Protein AF-A0A6G2D7B3-F1 (afdb_monomer)

InterPro domains:
  IPR013783 Immunoglobulin-like fold [G3DSA:2.60.40.10] (11-76)
  IPR041033 SpaA-like, prealbumin fold domain subgroup 1 [PF17802] (13-75)

pLDDT: mean 95.02, std 4.97, range [69.19, 98.25]

Radius of gyration: 16.49 Å; Cα contacts (8 Å, |Δi|>4): 132; chains: 1; bounding box: 39×19×55 Å

Solvent-accessible surface area (backbone atoms only — not comparable to full-atom values): 4784 Å² total; per-residue (Å²): 139,87,86,84,86,87,83,86,86,71,58,67,47,68,50,83,48,70,41,53,42,94,86,76,68,43,57,37,57,70,54,68,31,39,39,27,32,75,55,95,93,40,80,43,73,38,65,56,98,88,37,72,44,70,45,51,20,34,84,74,2,36,37,69,52,71,74,41,60,76,76,75,72,43,80,84

Mean predicted aligned error: 3.95 Å

Structure (mmCIF, N/CA/C/O backbone):
data_AF-A0A6G2D7B3-F1
#
_entry.id   AF-A0A6G2D7B3-F1
#
loop_
_atom_site.group_PDB
_atom_site.id
_atom_site.type_symbol
_atom_site.label_atom_id
_atom_site.label_alt_id
_atom_site.label_comp_id
_atom_site.label_asym_id
_atom_site.label_entity_id
_atom_site.label_seq_id
_atom_site.pdbx_PDB_ins_code
_atom_site.Cartn_x
_atom_site.Cartn_y
_atom_site.Cartn_z
_atom_site.occupancy
_atom_site.B_iso_or_equiv
_atom_site.auth_seq_id
_atom_site.auth_comp_id
_atom_site.auth_asym_id
_atom_site.auth_atom_id
_atom_site.pdbx_PDB_model_num
ATOM 1 N N . VAL A 1 1 ? -24.651 -1.476 39.314 1.00 69.19 1 VAL A N 1
ATOM 2 C CA . VAL A 1 1 ? -23.653 -0.713 38.528 1.00 69.19 1 VAL A CA 1
ATOM 3 C C . VAL A 1 1 ? -23.871 -1.046 37.065 1.00 69.19 1 VAL A C 1
ATOM 5 O O . VAL A 1 1 ? -23.913 -2.225 36.743 1.00 69.19 1 VAL A O 1
ATOM 8 N N . THR A 1 2 ? -24.074 -0.048 36.210 1.00 71.81 2 THR A N 1
ATOM 9 C CA . THR A 1 2 ? -24.193 -0.217 34.752 1.00 71.81 2 THR A CA 1
ATOM 10 C C . THR A 1 2 ? -22.920 0.291 34.094 1.00 71.81 2 THR A C 1
ATOM 12 O O . THR A 1 2 ? -22.501 1.415 34.359 1.00 71.81 2 THR A O 1
ATOM 15 N N . ILE A 1 3 ? -22.297 -0.545 33.267 1.00 83.44 3 ILE A N 1
ATOM 16 C CA . ILE A 1 3 ? -21.106 -0.197 32.488 1.00 83.44 3 ILE A CA 1
ATOM 17 C C . ILE A 1 3 ? -21.563 0.077 31.055 1.00 83.44 3 ILE A C 1
ATOM 19 O O . ILE A 1 3 ? -22.248 -0.756 30.464 1.00 83.44 3 ILE A O 1
ATOM 23 N N . THR A 1 4 ? -21.168 1.224 30.503 1.00 85.81 4 THR A N 1
ATOM 24 C CA . THR A 1 4 ? -21.425 1.593 29.105 1.00 85.81 4 THR A CA 1
ATOM 25 C C . THR A 1 4 ? -20.098 1.664 28.365 1.00 85.81 4 THR A C 1
ATOM 27 O O . THR A 1 4 ? -19.202 2.399 28.772 1.00 85.81 4 THR A O 1
ATOM 30 N N . VAL A 1 5 ? -19.980 0.914 27.270 1.00 89.19 5 VAL A N 1
ATOM 31 C CA . VAL A 1 5 ? -18.836 0.974 26.352 1.00 89.19 5 VAL A CA 1
ATOM 32 C C . VAL A 1 5 ? -19.289 1.677 25.078 1.00 89.19 5 VAL A C 1
ATOM 34 O O . VAL A 1 5 ? -20.325 1.329 24.513 1.00 89.19 5 VAL A O 1
ATOM 37 N N . VAL A 1 6 ? -18.517 2.662 24.626 1.00 90.25 6 VAL A N 1
ATOM 38 C CA . VAL A 1 6 ? -18.773 3.405 23.388 1.00 90.25 6 VAL A CA 1
ATOM 39 C C . VAL A 1 6 ? -17.575 3.226 22.468 1.00 90.25 6 VAL A C 1
ATOM 41 O O . VAL A 1 6 ? -16.449 3.515 22.860 1.00 90.25 6 VAL A O 1
ATOM 44 N N . ASN A 1 7 ? -17.829 2.772 21.242 1.00 89.50 7 ASN A N 1
ATOM 45 C CA . ASN A 1 7 ? -16.819 2.641 20.194 1.00 89.50 7 ASN A CA 1
ATOM 46 C C . ASN A 1 7 ? -17.053 3.682 19.098 1.00 89.50 7 ASN A C 1
ATOM 48 O O . ASN A 1 7 ? -18.189 4.090 18.848 1.00 89.50 7 ASN A O 1
ATOM 52 N N . GLN A 1 8 ? -15.983 4.076 18.410 1.00 89.81 8 GLN A N 1
ATOM 53 C CA . GLN A 1 8 ? -16.063 4.971 17.260 1.00 89.81 8 GLN A CA 1
ATOM 54 C C . GLN A 1 8 ? -16.095 4.174 15.958 1.00 89.81 8 GLN A C 1
ATOM 56 O O . GLN A 1 8 ? -15.266 3.297 15.729 1.00 89.81 8 GLN A O 1
ATOM 61 N N . LYS A 1 9 ? -17.046 4.505 15.082 1.00 91.44 9 LYS A N 1
ATOM 62 C CA . LYS A 1 9 ? -17.065 3.998 13.711 1.00 91.44 9 LYS A CA 1
ATOM 63 C C . LYS A 1 9 ? -16.148 4.868 12.856 1.00 91.44 9 LYS A C 1
ATOM 65 O O . LYS A 1 9 ? -16.463 6.032 12.619 1.00 91.44 9 LYS A O 1
ATOM 70 N N . LEU A 1 10 ? -15.044 4.296 12.386 1.00 92.69 10 LEU A N 1
ATOM 71 C CA . LEU A 1 10 ? -14.098 5.005 11.531 1.00 92.69 10 LEU A CA 1
ATOM 72 C C . LEU A 1 10 ? -14.600 5.073 10.073 1.00 92.69 10 LEU A C 1
ATOM 74 O O . LEU A 1 10 ? -15.184 4.101 9.576 1.00 92.69 10 LEU A O 1
ATOM 78 N N . PRO A 1 11 ? -14.389 6.201 9.367 1.00 95.31 11 PRO A N 1
ATOM 79 C CA . PRO A 1 11 ? -14.596 6.287 7.924 1.00 95.31 11 PRO A CA 1
ATOM 80 C C . PRO A 1 11 ? -13.657 5.350 7.159 1.00 95.31 11 PRO A C 1
ATOM 82 O O . PRO A 1 11 ? -12.647 4.892 7.696 1.00 95.31 11 PRO A O 1
ATOM 85 N N . ARG A 1 12 ? -13.979 5.094 5.886 1.00 96.12 12 ARG A N 1
ATOM 86 C CA . ARG A 1 12 ? -13.178 4.248 4.993 1.00 96.12 12 ARG A CA 1
ATOM 87 C C . ARG A 1 12 ? -12.740 4.999 3.747 1.00 96.12 12 ARG A C 1
ATOM 89 O O . ARG A 1 12 ? -13.476 5.851 3.256 1.00 96.12 12 ARG A O 1
ATOM 96 N N . GLY A 1 13 ? -11.557 4.662 3.249 1.00 95.44 13 GLY A N 1
ATOM 97 C CA . GLY A 1 13 ? -10.941 5.283 2.085 1.00 95.44 13 GLY A CA 1
ATOM 98 C C . GLY A 1 13 ? -10.254 4.277 1.168 1.00 95.44 13 GLY A C 1
ATOM 99 O O . GLY A 1 13 ? -10.103 3.098 1.497 1.00 95.44 13 GLY A O 1
ATOM 100 N N . ASN A 1 14 ? -9.840 4.783 0.008 1.00 96.88 14 ASN A N 1
ATOM 101 C CA . ASN A 1 14 ? -9.134 4.038 -1.027 1.00 96.88 14 ASN A CA 1
ATOM 102 C C . ASN A 1 14 ? -7.856 4.793 -1.401 1.00 96.88 14 ASN A C 1
ATOM 104 O O . ASN A 1 14 ? -7.835 6.024 -1.343 1.00 96.88 14 ASN A O 1
ATOM 108 N N . VAL A 1 15 ? -6.829 4.069 -1.840 1.00 97.44 15 VAL A N 1
ATOM 109 C CA . VAL A 1 15 ? -5.588 4.647 -2.363 1.00 97.44 15 VAL A CA 1
ATOM 110 C C . VAL A 1 15 ? -5.191 3.929 -3.648 1.00 97.44 15 VAL A C 1
ATOM 112 O O . VAL A 1 15 ? -5.125 2.697 -3.698 1.00 97.44 15 VAL A O 1
ATOM 115 N N . ASP A 1 16 ? -4.930 4.721 -4.683 1.00 97.56 16 ASP A N 1
ATOM 116 C CA . ASP A 1 16 ? -4.446 4.276 -5.985 1.00 97.56 16 ASP A CA 1
ATOM 117 C C . ASP A 1 16 ? -2.922 4.443 -6.057 1.00 97.56 16 ASP A C 1
ATOM 119 O O . ASP A 1 16 ? -2.387 5.514 -5.767 1.00 97.56 16 ASP A O 1
ATOM 123 N N . PHE A 1 17 ? -2.220 3.379 -6.448 1.00 98.12 17 PHE A N 1
ATOM 124 C CA . PHE A 1 17 ? -0.762 3.339 -6.542 1.00 98.12 17 PHE A CA 1
ATOM 125 C C . PHE A 1 17 ? -0.309 3.023 -7.967 1.00 98.12 17 PHE A C 1
ATOM 127 O O . PHE A 1 17 ? -0.991 2.322 -8.717 1.00 98.12 17 PHE A O 1
ATOM 134 N N . MET A 1 18 ? 0.891 3.489 -8.323 1.00 97.88 18 MET A N 1
ATOM 135 C CA . MET A 1 18 ? 1.565 3.127 -9.570 1.00 97.88 18 MET A CA 1
ATOM 136 C C . MET A 1 18 ? 3.025 2.771 -9.293 1.00 97.88 18 MET A C 1
ATOM 138 O O . MET A 1 18 ? 3.824 3.611 -8.880 1.00 97.88 18 MET A O 1
ATOM 142 N N . LYS A 1 19 ? 3.381 1.506 -9.513 1.00 97.94 19 LYS A N 1
ATOM 143 C CA . LYS A 1 19 ? 4.746 1.017 -9.387 1.00 97.94 19 LYS A CA 1
ATOM 144 C C . LYS A 1 19 ? 5.533 1.375 -10.639 1.00 97.94 19 LYS A C 1
ATOM 146 O O . LYS A 1 19 ? 5.244 0.884 -11.729 1.00 97.94 19 LYS A O 1
ATOM 151 N N . VAL A 1 20 ? 6.567 2.183 -10.446 1.00 98.00 20 VAL A N 1
ATOM 152 C CA . VAL A 1 20 ? 7.467 2.629 -11.511 1.00 98.00 20 VAL A CA 1
ATOM 153 C C . VAL A 1 20 ? 8.926 2.311 -11.195 1.00 98.00 20 VAL A C 1
ATOM 155 O O . VAL A 1 20 ? 9.279 2.011 -10.044 1.00 98.00 20 VAL A O 1
ATOM 158 N N . ASP A 1 21 ? 9.761 2.345 -12.228 1.00 97.94 21 ASP A N 1
ATOM 159 C CA . ASP A 1 21 ? 11.212 2.456 -12.107 1.00 97.94 21 ASP A CA 1
ATOM 160 C C . ASP A 1 21 ? 11.591 3.869 -11.634 1.00 97.94 21 ASP A C 1
ATOM 162 O O . ASP A 1 21 ? 11.087 4.863 -12.157 1.00 97.94 21 ASP A O 1
ATOM 166 N N . GLY A 1 22 ? 12.477 3.961 -10.641 1.00 97.19 22 GLY A N 1
ATOM 167 C CA . GLY A 1 22 ? 12.829 5.235 -10.003 1.00 97.19 22 GLY A CA 1
ATOM 168 C C . GLY A 1 22 ? 13.715 6.160 -10.844 1.00 97.19 22 GLY A C 1
ATOM 169 O O . GLY A 1 22 ? 13.901 7.313 -10.469 1.00 97.19 22 GLY A O 1
ATOM 170 N N . ARG A 1 23 ? 14.281 5.679 -11.956 1.00 97.62 23 ARG A N 1
ATOM 171 C CA . ARG A 1 23 ? 15.105 6.473 -12.878 1.00 97.62 23 ARG A CA 1
ATOM 172 C C . ARG A 1 23 ? 14.324 6.869 -14.122 1.00 97.62 23 ARG A C 1
ATOM 174 O O . ARG A 1 23 ? 14.457 7.997 -14.583 1.00 97.62 23 ARG A 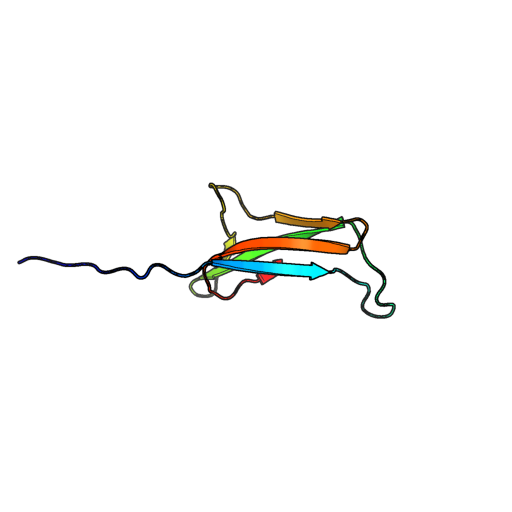O 1
ATOM 181 N N . THR A 1 24 ? 13.537 5.947 -14.677 1.00 97.31 24 THR A N 1
ATOM 182 C CA . THR A 1 24 ? 12.876 6.142 -15.978 1.00 97.31 24 THR A CA 1
ATOM 183 C C . THR A 1 24 ? 11.386 6.460 -15.879 1.00 97.31 24 THR A C 1
ATOM 185 O O . THR A 1 24 ? 10.770 6.760 -16.901 1.00 97.31 24 THR A O 1
ATOM 188 N N . ASN A 1 25 ? 10.786 6.383 -14.685 1.00 95.81 25 ASN A N 1
ATOM 189 C CA . ASN A 1 25 ? 9.339 6.516 -14.456 1.00 95.81 25 ASN A CA 1
ATOM 190 C C . ASN A 1 25 ? 8.480 5.541 -15.285 1.00 95.81 25 ASN A C 1
ATOM 192 O O . ASN A 1 25 ? 7.284 5.754 -15.474 1.00 95.81 25 ASN A O 1
ATOM 196 N N . THR A 1 26 ? 9.076 4.461 -15.793 1.00 97.44 26 THR A N 1
ATOM 197 C CA . THR A 1 26 ? 8.366 3.448 -16.582 1.00 97.44 26 THR A CA 1
ATOM 198 C C . THR A 1 26 ? 7.624 2.494 -15.653 1.00 97.44 26 THR A C 1
ATOM 200 O O . THR A 1 26 ? 8.142 2.144 -14.593 1.00 97.44 26 THR A O 1
ATOM 203 N N . SER A 1 27 ? 6.417 2.066 -16.027 1.00 97.75 27 SER A N 1
ATOM 204 C CA . SER A 1 27 ? 5.601 1.169 -15.205 1.00 97.75 27 SER A CA 1
ATOM 205 C C . SER A 1 27 ? 6.214 -0.224 -15.070 1.00 97.75 27 SER A C 1
ATOM 207 O O . SER A 1 27 ? 6.737 -0.779 -16.036 1.00 97.75 27 SER A O 1
ATOM 209 N N . LEU A 1 28 ? 6.101 -0.814 -13.879 1.00 97.81 28 LEU A N 1
ATOM 210 C CA . LEU A 1 28 ? 6.624 -2.143 -13.570 1.00 97.81 28 LEU A CA 1
ATOM 211 C C . LEU A 1 28 ? 5.497 -3.084 -13.147 1.00 97.81 28 LEU A C 1
ATOM 213 O O . LEU A 1 28 ? 4.825 -2.856 -12.139 1.00 97.81 28 LEU A O 1
ATOM 217 N N . GLN A 1 29 ? 5.328 -4.166 -13.901 1.00 98.12 29 GLN A N 1
ATOM 218 C CA . GLN A 1 29 ? 4.356 -5.221 -13.626 1.00 98.12 29 GLN A CA 1
ATOM 219 C C . GLN A 1 29 ? 4.900 -6.255 -12.634 1.00 98.12 29 GLN A C 1
ATOM 221 O O . GLN A 1 29 ? 6.083 -6.586 -12.655 1.00 98.12 29 GLN A O 1
ATOM 226 N N . GLY A 1 30 ? 4.005 -6.830 -11.830 1.00 97.19 30 GLY A N 1
ATOM 227 C CA . GLY A 1 30 ? 4.259 -8.052 -11.067 1.00 97.19 30 GLY A CA 1
ATOM 228 C C . GLY A 1 30 ? 4.874 -7.837 -9.688 1.00 97.19 30 GLY A C 1
ATOM 229 O O . GLY A 1 30 ? 5.166 -8.816 -9.009 1.00 97.19 30 GLY A O 1
ATOM 230 N N . ALA A 1 31 ? 5.043 -6.591 -9.242 1.00 97.62 31 ALA A N 1
ATOM 231 C CA . ALA A 1 31 ? 5.420 -6.322 -7.860 1.00 97.62 31 ALA A CA 1
ATOM 232 C C . ALA A 1 31 ? 4.238 -6.673 -6.951 1.00 97.62 31 ALA A C 1
ATOM 234 O O . ALA A 1 31 ? 3.149 -6.133 -7.138 1.00 97.62 31 ALA A O 1
ATOM 235 N N . MET A 1 32 ? 4.452 -7.579 -6.000 1.00 97.62 32 MET A N 1
ATOM 236 C CA . MET A 1 32 ? 3.444 -8.017 -5.038 1.00 97.62 32 MET A CA 1
ATOM 237 C C . MET A 1 32 ? 3.714 -7.365 -3.688 1.00 97.62 32 MET A C 1
ATOM 239 O O . MET A 1 32 ? 4.848 -7.399 -3.223 1.00 97.62 32 MET A O 1
ATOM 243 N N . PHE A 1 33 ? 2.672 -6.816 -3.070 1.00 97.94 33 PHE A N 1
ATOM 244 C CA . PHE A 1 33 ? 2.747 -6.177 -1.763 1.00 97.94 33 PHE A CA 1
ATOM 245 C C . PHE A 1 33 ? 1.694 -6.752 -0.832 1.00 97.94 33 PHE A C 1
ATOM 247 O O . PHE A 1 33 ? 0.529 -6.908 -1.219 1.00 97.94 33 PHE A O 1
ATOM 254 N N . LYS A 1 34 ? 2.087 -7.012 0.412 1.00 97.62 34 LYS A N 1
ATOM 255 C CA . LYS A 1 34 ? 1.138 -7.286 1.490 1.00 97.62 34 LYS A CA 1
ATOM 256 C C . LYS A 1 34 ? 0.822 -5.983 2.216 1.00 97.62 34 LYS A C 1
ATOM 258 O O . LYS A 1 34 ? 1.731 -5.234 2.565 1.00 97.62 34 LYS A O 1
ATOM 263 N N . VAL A 1 35 ? -0.460 -5.711 2.451 1.00 97.75 35 VAL A N 1
ATOM 264 C CA . VAL A 1 35 ? -0.872 -4.541 3.234 1.00 97.75 35 VAL A CA 1
ATOM 265 C C . VAL A 1 35 ? -0.814 -4.887 4.717 1.00 97.75 35 VAL A C 1
ATOM 267 O O . VAL A 1 35 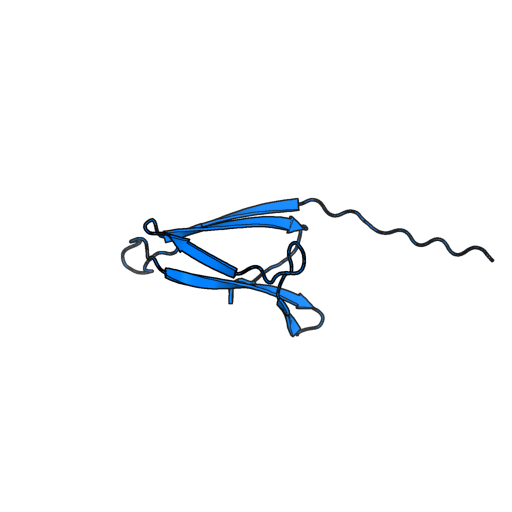? -1.482 -5.812 5.182 1.00 97.75 35 VAL A O 1
ATOM 270 N N . MET A 1 36 ? -0.023 -4.122 5.458 1.00 97.69 36 MET A N 1
ATOM 271 C CA . MET A 1 36 ? 0.236 -4.310 6.880 1.00 97.69 36 MET A CA 1
ATOM 272 C C . MET 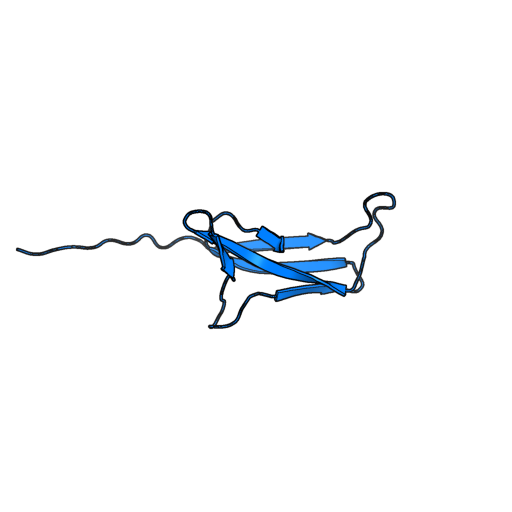A 1 36 ? -0.236 -3.091 7.671 1.00 97.69 36 MET A C 1
ATOM 274 O O . MET A 1 36 ? -0.236 -1.967 7.165 1.00 97.69 36 MET A O 1
ATOM 278 N N . LYS A 1 37 ? -0.593 -3.306 8.933 1.00 96.75 37 LYS A N 1
ATOM 279 C CA . LYS A 1 37 ? -0.771 -2.253 9.939 1.00 96.75 37 LYS A CA 1
ATOM 280 C C . LYS A 1 37 ? 0.227 -2.470 11.068 1.00 96.75 37 LYS A C 1
ATOM 282 O O . LYS A 1 37 ? 0.643 -3.600 11.314 1.00 96.75 37 LYS A O 1
ATOM 287 N N . GLU A 1 38 ? 0.614 -1.395 11.733 1.00 96.62 38 GLU A N 1
ATOM 288 C CA . GLU A 1 38 ? 1.442 -1.480 12.930 1.00 96.62 38 GLU A CA 1
ATOM 289 C C . GLU A 1 38 ? 0.542 -1.517 14.169 1.00 96.62 38 GLU A C 1
ATOM 291 O O . GLU A 1 38 ? -0.313 -0.652 14.356 1.00 96.62 38 GLU A O 1
ATOM 296 N N . GLU A 1 39 ? 0.737 -2.517 15.021 1.00 93.19 39 GLU A N 1
ATOM 297 C CA . GLU A 1 39 ? 0.080 -2.643 16.317 1.00 93.19 39 GLU A CA 1
ATOM 298 C C . GLU A 1 39 ? 1.141 -2.942 17.376 1.00 93.19 39 GLU A C 1
ATOM 300 O O . GLU A 1 39 ? 1.793 -3.986 17.345 1.00 93.19 39 GLU A O 1
ATOM 305 N N . ASN A 1 40 ? 1.323 -2.019 18.324 1.00 92.88 40 ASN A N 1
ATOM 306 C CA . ASN A 1 40 ? 2.280 -2.150 19.430 1.00 92.88 40 ASN A CA 1
ATOM 307 C C . ASN A 1 40 ? 3.719 -2.475 18.972 1.00 92.88 40 ASN A C 1
ATOM 309 O O . ASN A 1 40 ? 4.381 -3.320 19.571 1.00 92.88 40 ASN A O 1
ATOM 313 N N . GLY A 1 41 ? 4.195 -1.838 17.895 1.00 93.44 41 GLY A N 1
ATOM 314 C CA . GLY A 1 41 ? 5.532 -2.076 17.339 1.00 93.44 41 GLY A CA 1
ATOM 315 C C . GLY A 1 41 ? 5.666 -3.346 16.490 1.00 93.44 41 GLY A C 1
ATOM 316 O O . GLY A 1 41 ? 6.766 -3.666 16.040 1.00 93.44 41 GLY A O 1
ATOM 317 N N . HIS A 1 42 ? 4.570 -4.071 16.245 1.00 94.94 42 HIS A N 1
ATOM 318 C CA . HIS A 1 42 ? 4.546 -5.256 15.393 1.00 94.94 42 HIS A CA 1
ATOM 319 C C . HIS A 1 42 ? 3.695 -5.023 14.147 1.00 94.94 42 HIS A C 1
ATOM 321 O O . HIS A 1 42 ? 2.585 -4.504 14.222 1.00 94.94 42 HIS A O 1
ATOM 327 N N . TYR A 1 43 ? 4.195 -5.460 12.993 1.00 96.62 43 TYR A N 1
ATOM 328 C CA . TYR A 1 43 ? 3.443 -5.402 11.744 1.00 96.62 43 TYR A CA 1
ATOM 329 C C . TYR A 1 43 ? 2.537 -6.625 11.615 1.00 96.62 43 TYR A C 1
ATOM 331 O O . TYR A 1 43 ? 3.022 -7.756 11.548 1.00 96.62 43 TYR A O 1
ATOM 339 N N . THR A 1 44 ? 1.226 -6.401 11.540 1.00 96.75 44 THR A N 1
ATOM 340 C CA . THR A 1 44 ? 0.220 -7.450 11.338 1.00 96.75 44 THR A CA 1
ATOM 341 C C . THR A 1 44 ? -0.476 -7.280 9.981 1.00 96.75 44 THR A C 1
ATOM 343 O O . THR A 1 44 ? -0.678 -6.147 9.528 1.00 96.75 44 THR A O 1
ATOM 346 N N . PRO A 1 45 ? -0.828 -8.377 9.280 1.00 96.75 45 PRO A N 1
ATOM 347 C CA . PRO A 1 45 ? -1.545 -8.286 8.013 1.00 96.75 45 PRO A CA 1
ATOM 348 C C . PRO A 1 45 ? -2.913 -7.633 8.179 1.00 96.75 45 PRO A C 1
ATOM 350 O O . PRO A 1 45 ? -3.672 -7.952 9.099 1.00 96.75 45 PRO A O 1
ATOM 353 N N . VAL A 1 46 ? -3.269 -6.760 7.242 1.00 96.69 46 VAL A N 1
ATOM 354 C CA . VAL A 1 46 ? -4.644 -6.281 7.127 1.00 96.69 46 VAL A CA 1
ATOM 355 C C . VAL A 1 46 ? -5.504 -7.403 6.561 1.00 96.69 46 VAL A C 1
ATOM 357 O O . VAL A 1 46 ? -5.165 -8.010 5.544 1.00 96.69 46 VAL A O 1
ATOM 360 N N . LEU A 1 47 ? -6.635 -7.658 7.218 1.00 95.88 47 LEU A N 1
ATOM 361 C CA . LEU A 1 47 ? -7.608 -8.655 6.793 1.00 95.88 47 LEU A CA 1
ATOM 362 C C . LEU A 1 47 ? -8.852 -7.977 6.217 1.00 95.88 47 LEU A C 1
ATOM 364 O O . LEU A 1 47 ? -9.471 -7.141 6.873 1.00 95.88 47 LEU A O 1
ATOM 368 N N . GLN A 1 48 ? -9.267 -8.397 5.026 1.00 93.38 48 GLN A N 1
ATOM 369 C CA . GLN A 1 48 ? -10.575 -8.083 4.456 1.00 93.38 48 GLN A CA 1
ATOM 370 C C . GLN A 1 48 ? -11.330 -9.377 4.192 1.00 93.38 48 GLN A C 1
ATOM 372 O O . GLN A 1 48 ? -10.816 -10.295 3.557 1.00 93.38 48 GLN A O 1
ATOM 377 N N . ASN A 1 49 ? -12.558 -9.471 4.710 1.00 90.75 49 ASN A N 1
ATOM 378 C CA . ASN A 1 49 ? -13.383 -10.681 4.615 1.00 90.75 49 ASN A CA 1
ATOM 379 C C . ASN A 1 49 ? -12.636 -11.952 5.080 1.00 90.75 49 ASN A C 1
ATOM 381 O O . ASN A 1 49 ? -12.766 -13.018 4.480 1.00 90.75 49 ASN A O 1
ATOM 385 N N . GLY A 1 50 ? -11.808 -11.818 6.124 1.00 92.75 50 GLY A N 1
ATOM 386 C CA . GLY A 1 50 ? -11.012 -12.911 6.692 1.00 92.75 50 GLY A CA 1
ATOM 387 C C . GLY A 1 50 ? -9.769 -13.313 5.888 1.00 92.75 50 GLY A C 1
ATOM 388 O O . GLY A 1 50 ? -9.149 -14.317 6.224 1.00 92.75 50 GLY A O 1
ATOM 389 N N . LYS A 1 51 ? -9.392 -12.566 4.844 1.00 95.50 51 LYS A N 1
ATOM 390 C CA . LYS A 1 51 ? -8.212 -12.843 4.010 1.00 95.50 51 LYS A CA 1
ATOM 391 C C . LYS A 1 51 ? -7.211 -11.701 4.075 1.00 95.50 51 LYS A C 1
ATOM 393 O O . LYS A 1 51 ? -7.610 -10.541 4.114 1.00 95.50 51 LYS A O 1
ATOM 398 N N . GLU A 1 52 ? -5.926 -12.038 4.049 1.00 96.50 52 GLU A N 1
ATOM 399 C CA . GLU A 1 52 ? -4.859 -11.045 3.934 1.00 96.50 52 GLU A CA 1
ATOM 400 C C . GLU A 1 52 ? -5.003 -10.245 2.640 1.00 96.50 52 GLU A C 1
ATOM 402 O O . GLU A 1 52 ? -5.232 -10.806 1.564 1.00 96.50 52 GLU A O 1
ATOM 407 N N . VAL A 1 53 ? -4.851 -8.930 2.746 1.00 96.81 53 VAL A N 1
ATOM 408 C CA . VAL A 1 53 ? -4.866 -8.046 1.584 1.00 96.81 53 VAL A CA 1
ATOM 409 C C . VAL A 1 53 ? -3.492 -8.094 0.918 1.00 96.81 53 VAL A C 1
ATOM 411 O O . 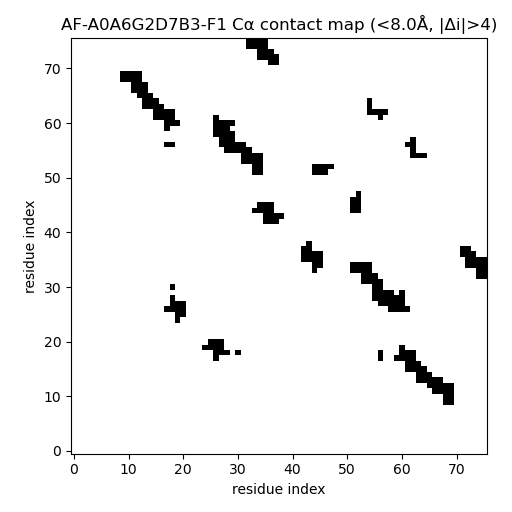VAL A 1 53 ? -2.518 -7.527 1.416 1.00 96.81 53 VAL A O 1
ATOM 414 N N . VAL A 1 54 ? -3.427 -8.780 -0.223 1.00 96.88 54 VAL A N 1
ATOM 415 C CA . VAL A 1 54 ? -2.255 -8.830 -1.102 1.00 96.88 54 VAL A CA 1
ATOM 416 C C . VAL A 1 54 ? -2.631 -8.212 -2.441 1.00 96.88 54 VAL A C 1
ATOM 418 O O . VAL A 1 54 ? -3.617 -8.609 -3.062 1.00 96.88 54 VAL A O 1
ATOM 421 N N . VAL A 1 55 ? -1.841 -7.240 -2.885 1.00 97.19 55 VAL A N 1
ATOM 422 C CA . VAL A 1 55 ? -2.048 -6.504 -4.137 1.00 97.19 55 VAL A CA 1
ATOM 423 C C . VAL A 1 55 ? -0.843 -6.679 -5.047 1.00 97.19 55 VAL A C 1
ATOM 425 O O . VAL A 1 55 ? 0.277 -6.859 -4.575 1.00 97.19 55 VAL A O 1
ATOM 428 N N . ALA A 1 56 ? -1.063 -6.643 -6.359 1.00 97.81 56 ALA A N 1
ATOM 429 C CA . ALA A 1 56 ? -0.001 -6.797 -7.344 1.00 97.81 56 ALA A CA 1
ATOM 430 C C . ALA A 1 56 ? -0.094 -5.714 -8.418 1.00 97.81 56 ALA A C 1
ATOM 432 O O . ALA A 1 56 ? -1.191 -5.409 -8.888 1.00 97.81 56 ALA A O 1
ATOM 433 N N . SER A 1 57 ? 1.046 -5.157 -8.826 1.00 97.88 57 SER A N 1
ATOM 434 C CA . SER A 1 57 ? 1.083 -4.171 -9.904 1.00 97.88 57 SER A CA 1
ATOM 435 C C . SER A 1 57 ? 0.726 -4.806 -11.253 1.00 97.88 57 SER A C 1
ATOM 437 O O . SER A 1 57 ? 1.308 -5.811 -11.676 1.00 97.88 57 SER A O 1
ATOM 439 N N . GLY A 1 58 ? -0.248 -4.209 -11.939 1.00 97.88 58 GLY A N 1
ATOM 440 C CA . GLY A 1 58 ? -0.690 -4.611 -13.270 1.00 97.88 58 GLY A CA 1
ATOM 441 C C . GLY A 1 58 ? 0.333 -4.305 -14.366 1.00 97.88 58 GLY A C 1
ATOM 442 O O . GLY A 1 58 ? 1.428 -3.804 -14.114 1.00 97.88 58 GLY A O 1
ATOM 443 N N . LYS A 1 59 ? -0.030 -4.593 -15.622 1.00 97.12 59 LYS A N 1
ATOM 444 C CA . LYS A 1 59 ? 0.802 -4.292 -16.811 1.00 97.12 59 LYS A CA 1
ATOM 445 C C . LYS A 1 59 ? 1.156 -2.804 -16.931 1.00 97.12 59 LYS A C 1
ATOM 447 O O . LYS A 1 59 ? 2.217 -2.447 -17.423 1.00 97.12 59 LYS A O 1
ATOM 452 N N . ASP A 1 60 ? 0.255 -1.955 -16.461 1.00 96.50 60 ASP A N 1
ATOM 453 C CA . ASP A 1 60 ? 0.361 -0.499 -16.366 1.00 96.50 60 ASP A CA 1
ATOM 454 C C . ASP A 1 60 ? 1.040 -0.026 -15.066 1.00 96.50 60 ASP A C 1
ATOM 456 O O . ASP A 1 60 ? 1.070 1.167 -14.774 1.00 96.50 60 ASP A O 1
ATOM 460 N N . GLY A 1 61 ? 1.567 -0.952 -14.260 1.00 97.50 61 GLY A N 1
ATOM 461 C CA . GLY A 1 61 ? 2.161 -0.680 -12.956 1.00 97.50 61 GLY A CA 1
ATOM 462 C C . GLY A 1 61 ? 1.143 -0.342 -11.869 1.00 97.50 61 GLY A C 1
ATOM 463 O O . GLY A 1 61 ? 1.546 -0.131 -10.727 1.00 97.50 61 GLY A O 1
ATOM 464 N N . ARG A 1 62 ? -0.160 -0.287 -12.165 1.00 98.25 62 ARG A N 1
ATOM 465 C CA . ARG A 1 6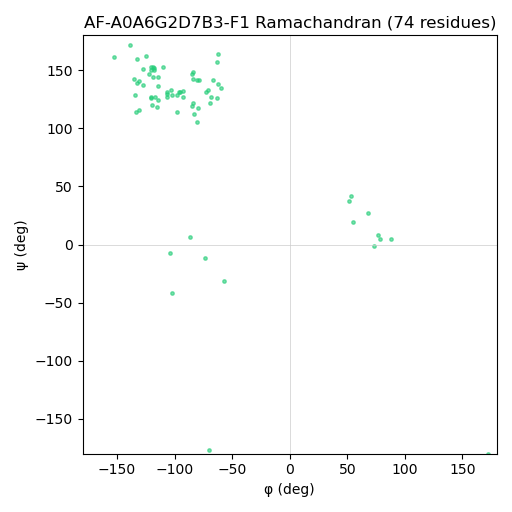2 ? -1.167 0.169 -11.203 1.00 98.25 62 ARG A CA 1
ATOM 466 C C . ARG A 1 62 ? -1.639 -0.948 -10.288 1.00 98.25 62 ARG A C 1
ATOM 468 O O . ARG A 1 62 ? -1.735 -2.104 -10.692 1.00 98.25 62 ARG A O 1
ATOM 475 N N . PHE A 1 63 ? -1.956 -0.581 -9.056 1.00 98.12 63 PHE A N 1
ATOM 476 C CA . PHE A 1 63 ? -2.695 -1.409 -8.111 1.00 98.12 63 PHE A CA 1
ATOM 477 C C . PHE A 1 63 ? -3.439 -0.511 -7.127 1.00 98.12 63 PHE A C 1
ATOM 479 O O . PHE A 1 63 ? -3.114 0.669 -6.981 1.00 98.12 63 PHE A O 1
ATOM 486 N N . ARG A 1 64 ? -4.446 -1.066 -6.456 1.00 97.50 64 ARG A N 1
ATOM 487 C CA . ARG A 1 64 ? -5.332 -0.298 -5.586 1.00 97.50 64 ARG A CA 1
ATOM 488 C C . ARG A 1 64 ? -5.569 -1.011 -4.273 1.00 97.50 64 ARG A C 1
ATOM 490 O O . ARG A 1 64 ? -5.705 -2.232 -4.240 1.00 97.50 64 ARG A O 1
ATOM 497 N N . VAL A 1 65 ? -5.646 -0.223 -3.210 1.00 96.56 65 VAL A N 1
ATOM 498 C CA . VAL A 1 65 ? -6.081 -0.667 -1.891 1.00 96.56 65 VAL A CA 1
ATOM 499 C C . VAL A 1 65 ? -7.382 0.066 -1.580 1.00 96.56 65 VAL A C 1
ATOM 501 O O . VAL A 1 65 ? -7.411 1.294 -1.553 1.00 96.56 65 VAL A O 1
ATOM 504 N N . GLU A 1 66 ? -8.471 -0.676 -1.401 1.00 95.50 66 GLU A N 1
ATOM 505 C CA . GLU A 1 66 ? -9.820 -0.124 -1.242 1.00 95.50 66 GLU A CA 1
ATOM 506 C C . GLU A 1 66 ? -10.411 -0.474 0.120 1.00 95.50 66 GLU A C 1
ATOM 508 O O . GLU A 1 66 ? -10.143 -1.541 0.666 1.00 95.50 66 GLU A O 1
ATOM 513 N N . GLY A 1 67 ? -11.273 0.393 0.647 1.00 94.44 67 GLY A N 1
ATOM 514 C CA . GLY A 1 67 ? -12.128 0.081 1.788 1.00 94.44 67 GLY A CA 1
ATOM 515 C C . GLY A 1 67 ? -11.386 -0.105 3.109 1.00 94.44 67 GLY A C 1
ATOM 516 O O . GLY A 1 67 ? -11.877 -0.833 3.973 1.00 94.44 67 GLY A O 1
ATOM 517 N N . LEU A 1 68 ? -10.227 0.534 3.280 1.00 95.12 68 LEU A N 1
ATOM 518 C CA . LEU A 1 68 ? -9.525 0.548 4.563 1.00 95.12 68 LEU A CA 1
ATOM 519 C C . LEU A 1 68 ? -10.079 1.639 5.464 1.00 95.12 68 LEU A C 1
ATOM 521 O O . LEU A 1 68 ? -10.428 2.721 4.996 1.00 95.12 68 LEU A O 1
ATOM 525 N N . GLU A 1 69 ? -10.169 1.347 6.758 1.00 95.81 69 GLU A N 1
ATOM 526 C CA . GLU A 1 69 ? -10.473 2.364 7.762 1.00 95.81 69 GLU A CA 1
ATOM 527 C C . GLU A 1 69 ? -9.367 3.416 7.805 1.00 95.81 69 GLU A C 1
ATOM 529 O O . GLU A 1 69 ? -8.245 3.186 7.361 1.00 95.81 69 GLU A O 1
ATOM 534 N N . TYR A 1 70 ? -9.689 4.610 8.287 1.00 95.50 70 TYR A N 1
ATOM 535 C CA . TYR A 1 70 ? -8.685 5.662 8.391 1.00 95.50 70 TYR A CA 1
ATOM 536 C C . TYR A 1 70 ? -7.586 5.237 9.370 1.00 95.50 70 TYR A C 1
ATOM 538 O O . TYR A 1 70 ? -7.865 4.882 10.514 1.00 95.50 70 TYR A O 1
ATOM 546 N N . GLY A 1 71 ? -6.338 5.291 8.912 1.00 94.88 71 GLY A N 1
ATOM 547 C CA . GLY A 1 71 ? -5.178 4.850 9.674 1.00 94.88 71 GLY A CA 1
ATOM 548 C C . GLY A 1 71 ? -3.905 4.849 8.833 1.00 94.88 71 GLY A C 1
ATOM 549 O O . GLY A 1 71 ? -3.923 5.195 7.650 1.00 94.88 71 GLY A O 1
ATOM 550 N N . THR A 1 72 ? -2.801 4.455 9.464 1.00 96.25 72 THR A N 1
ATOM 551 C CA . THR A 1 72 ? -1.500 4.297 8.806 1.00 96.25 72 THR A CA 1
ATOM 552 C C . THR A 1 72 ? -1.292 2.840 8.421 1.00 96.25 72 THR A C 1
ATOM 554 O O . THR A 1 72 ? -1.467 1.938 9.241 1.00 96.25 72 THR A O 1
ATOM 557 N N . 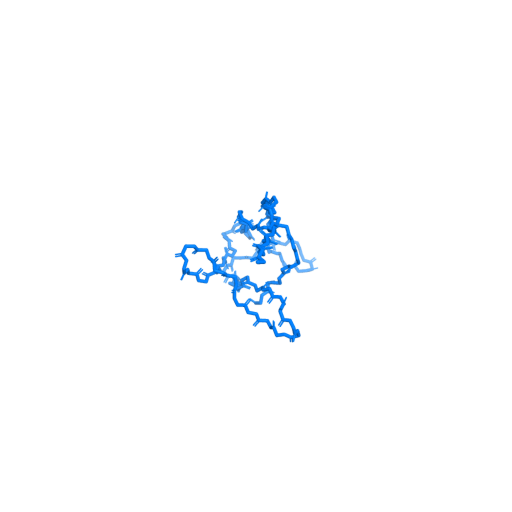TYR A 1 73 ? -0.892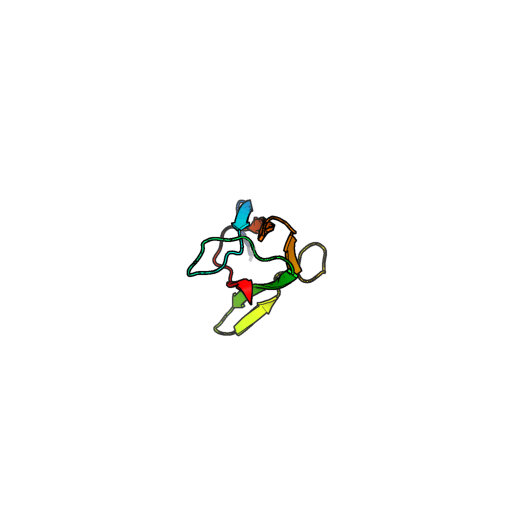 2.626 7.172 1.00 97.38 73 TYR A N 1
ATOM 558 C CA . TYR A 1 73 ? -0.663 1.308 6.595 1.00 97.38 73 TYR A CA 1
ATOM 559 C C . TYR A 1 73 ? 0.666 1.269 5.858 1.00 97.38 73 TYR A C 1
ATOM 561 O O . TYR A 1 73 ? 1.200 2.298 5.444 1.00 97.38 73 TYR A O 1
ATOM 569 N N . TYR A 1 74 ? 1.166 0.056 5.665 1.00 97.56 74 TYR A N 1
ATOM 570 C CA . TYR A 1 74 ? 2.472 -0.204 5.085 1.00 97.56 74 TYR A CA 1
ATOM 571 C C . TYR A 1 74 ? 2.334 -1.249 3.986 1.00 97.56 74 TYR A C 1
ATOM 573 O O . TYR A 1 74 ? 1.575 -2.209 4.119 1.00 97.56 74 TYR A O 1
ATOM 581 N N . LEU A 1 75 ? 3.071 -1.050 2.899 1.00 97.25 75 LEU A N 1
ATOM 582 C CA . LEU A 1 7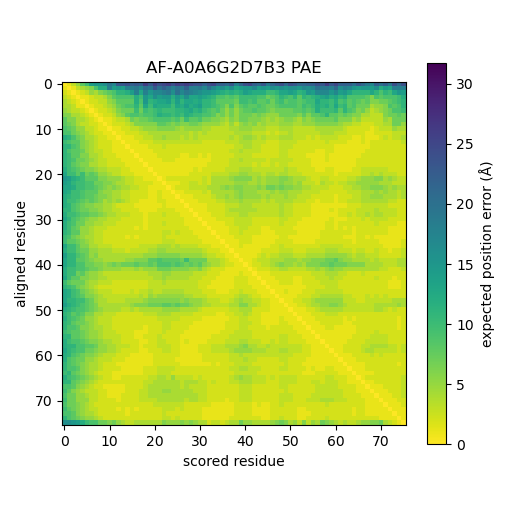5 ? 3.222 -2.037 1.839 1.00 97.25 75 LEU A CA 1
ATOM 583 C C . LEU A 1 75 ? 4.537 -2.776 2.084 1.00 97.25 75 LEU A C 1
ATOM 585 O O . LEU A 1 75 ? 5.596 -2.151 2.032 1.00 97.25 75 LEU A O 1
ATOM 589 N N . TRP A 1 76 ? 4.443 -4.069 2.390 1.00 92.56 76 TRP A N 1
ATOM 590 C CA . TRP A 1 76 ? 5.581 -4.970 2.578 1.00 92.56 76 TRP A CA 1
ATOM 591 C C . TRP A 1 76 ? 5.861 -5.752 1.300 1.00 92.56 76 TRP A C 1
ATOM 593 O O . TRP A 1 76 ? 4.878 -6.283 0.728 1.00 92.56 76 TRP A O 1
#

Nearest PDB structures (foldseek):
  4oq1-assembly1_A  TM=9.859E-01  e=1.504E-09  Streptococcus pneumoniae TIGR4
  3rkp-assembly2_B  TM=8.955E-01  e=7.072E-03  Bacillus cereus ATCC 14579
  5z24-assembly2_B  TM=7.323E-01  e=2.728E-01  Lacticaseibacillus rhamnosus GG
  5yu5-assembly2_B  TM=7.364E-01  e=8.698E-01  Lacticaseibacillus rhamnosus GG

Secondary structure (DSSP, 8-state):
-----------EEEEEEE-B-TTT--B----EEEEEEEETTEEEE-EETTEE-EEE--TTSEEEEEEEESS-EEE-

Foldseek 3Di:
DDDDDDDDDFDWFKDKDADADPPPRQGDWFDKWWKWDDDPNDTDFDDDPNDGDMWT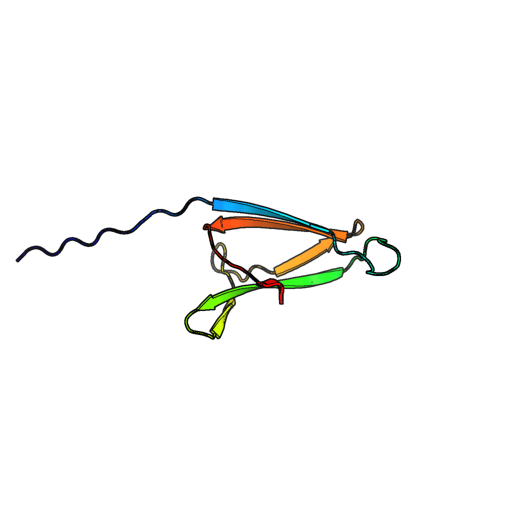QHPRRMTMDGGDGDDDIDTD

Sequence (76 aa):
VTITVVNQKLPRGNVDFMKVDGRTNTSLQGAMFKVMKEENGHYTPVLQNGKEVVVASGKDGRFRVEGLEYGTYYLW

Organism: Streptococcus pneumoniae (NCBI:txid1313)